Protein AF-A0A7S7RNY2-F1 (afdb_monomer)

Radius of gyration: 16.19 Å; Cα contacts (8 Å, |Δi|>4): 83; chains: 1; bounding box: 50×28×28 Å

Structure (mmCIF, N/CA/C/O backbone):
data_AF-A0A7S7RNY2-F1
#
_entry.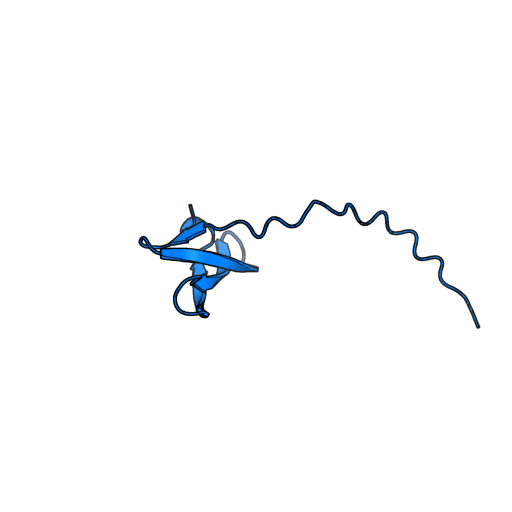id   AF-A0A7S7RNY2-F1
#
loop_
_atom_site.group_PDB
_atom_site.id
_atom_site.type_symbol
_atom_site.label_atom_id
_atom_site.label_alt_id
_atom_site.label_comp_id
_atom_site.label_asym_id
_atom_site.label_entity_id
_atom_site.label_seq_id
_atom_site.pdbx_PDB_ins_code
_atom_site.Cartn_x
_atom_site.Cartn_y
_atom_site.Cartn_z
_atom_site.occupancy
_atom_site.B_iso_or_equiv
_atom_site.auth_seq_id
_atom_site.auth_comp_id
_atom_site.auth_asym_id
_atom_site.auth_atom_id
_atom_site.pdbx_PDB_model_num
ATOM 1 N N . MET A 1 1 ? 40.170 18.174 13.129 1.00 43.38 1 MET A N 1
ATOM 2 C CA . MET A 1 1 ? 38.762 17.725 13.082 1.00 43.38 1 MET A CA 1
ATOM 3 C C . MET A 1 1 ? 38.090 18.548 11.990 1.00 43.38 1 MET A C 1
ATOM 5 O O . MET A 1 1 ? 38.128 19.765 12.095 1.00 43.38 1 MET A O 1
ATOM 9 N N . GLN A 1 2 ? 37.654 17.932 10.887 1.00 41.06 2 GLN A N 1
ATOM 10 C CA . GLN A 1 2 ? 37.101 18.646 9.725 1.00 41.06 2 GLN A CA 1
ATOM 11 C C . GLN A 1 2 ? 35.577 18.750 9.859 1.00 41.06 2 GLN A C 1
ATOM 13 O O . GLN A 1 2 ? 34.901 17.740 10.030 1.00 41.06 2 GLN A O 1
ATOM 18 N N . THR A 1 3 ? 35.056 19.974 9.816 1.00 44.66 3 THR A N 1
ATOM 19 C CA . THR A 1 3 ? 33.626 20.294 9.815 1.00 44.66 3 THR A CA 1
ATOM 20 C C . THR A 1 3 ? 33.086 20.226 8.392 1.00 44.66 3 THR A C 1
ATOM 22 O O . THR A 1 3 ? 33.432 21.045 7.542 1.00 44.66 3 THR A O 1
ATOM 25 N N . TYR A 1 4 ? 32.208 19.262 8.130 1.00 48.00 4 TYR A N 1
ATOM 26 C CA . TYR A 1 4 ? 31.460 19.206 6.879 1.00 48.00 4 TYR A CA 1
ATOM 27 C C . TYR A 1 4 ? 30.277 20.173 6.972 1.00 48.00 4 TYR A C 1
ATOM 29 O O . TYR A 1 4 ? 29.312 19.933 7.695 1.00 48.00 4 TYR A O 1
ATOM 37 N N . LYS A 1 5 ? 30.359 21.292 6.241 1.00 50.84 5 LYS A N 1
ATOM 38 C CA . LYS A 1 5 ? 29.183 22.084 5.865 1.00 50.84 5 LYS A CA 1
ATOM 39 C C . LYS A 1 5 ? 28.340 21.212 4.939 1.00 50.84 5 LYS A C 1
ATOM 41 O O . LYS A 1 5 ? 28.654 21.097 3.757 1.00 50.84 5 LYS A O 1
ATOM 46 N N . ASN A 1 6 ? 27.305 20.573 5.478 1.00 44.53 6 ASN A N 1
ATOM 47 C CA . ASN A 1 6 ? 26.346 19.840 4.667 1.00 44.53 6 ASN A CA 1
ATOM 48 C C . ASN A 1 6 ? 25.408 20.841 3.984 1.00 44.53 6 ASN A C 1
ATOM 50 O O . ASN A 1 6 ? 24.316 21.135 4.463 1.00 44.53 6 ASN A O 1
ATOM 54 N N . SER A 1 7 ? 25.881 21.401 2.872 1.00 50.44 7 SER A N 1
ATOM 55 C CA . SER A 1 7 ? 25.046 22.057 1.873 1.00 50.44 7 SER A CA 1
ATOM 56 C C . SER A 1 7 ? 24.168 20.994 1.217 1.00 50.44 7 SER A C 1
ATOM 58 O O . SER A 1 7 ? 24.484 20.473 0.151 1.00 50.44 7 SER A O 1
ATOM 60 N N . SER A 1 8 ? 23.071 20.639 1.867 1.00 45.44 8 SER A N 1
ATOM 61 C CA . SER A 1 8 ? 21.960 19.970 1.209 1.00 45.44 8 SER A CA 1
ATOM 62 C C . SER A 1 8 ? 20.783 20.918 1.311 1.00 45.44 8 SER A C 1
ATOM 64 O O . SER A 1 8 ? 20.245 21.127 2.392 1.00 45.44 8 SER A O 1
ATOM 66 N N . ASN A 1 9 ? 20.428 21.526 0.177 1.00 43.28 9 ASN A N 1
ATOM 67 C CA . ASN A 1 9 ? 19.066 21.981 -0.067 1.00 43.28 9 ASN A CA 1
ATOM 68 C C . ASN A 1 9 ? 18.181 20.739 0.060 1.00 43.28 9 ASN A C 1
ATOM 70 O O . ASN A 1 9 ? 17.955 20.026 -0.917 1.00 43.28 9 ASN A O 1
ATOM 74 N N . VAL A 1 10 ? 17.777 20.423 1.287 1.00 47.38 10 VAL A N 1
ATOM 75 C CA . VAL A 1 10 ? 16.686 19.496 1.531 1.00 47.38 10 VAL A CA 1
ATOM 76 C C . VAL A 1 10 ? 15.468 20.274 1.077 1.00 47.38 10 VAL A C 1
ATOM 78 O O . VAL A 1 10 ? 15.031 21.213 1.734 1.00 47.38 10 VAL A O 1
ATOM 81 N N . ASN A 1 11 ? 15.010 19.969 -0.131 1.00 39.03 11 ASN A N 1
ATOM 82 C CA . ASN A 1 11 ? 13.707 20.389 -0.597 1.00 39.03 11 ASN A CA 1
ATOM 83 C C . ASN A 1 11 ? 12.707 19.673 0.320 1.00 39.03 11 ASN A C 1
ATOM 85 O O . ASN A 1 11 ? 12.304 18.548 0.026 1.00 39.03 11 ASN A O 1
ATOM 89 N N . GLU A 1 12 ? 12.420 20.285 1.476 1.00 42.50 12 GLU A N 1
ATOM 90 C CA . GLU A 1 12 ? 11.334 19.953 2.398 1.00 42.50 12 GLU A CA 1
ATOM 91 C C . GLU A 1 12 ? 10.025 20.102 1.622 1.00 42.50 12 GLU A C 1
ATOM 93 O O . GLU A 1 12 ? 9.298 21.090 1.698 1.00 42.50 12 GLU A O 1
ATOM 98 N N . THR A 1 13 ? 9.770 19.121 0.767 1.00 44.56 13 THR A N 1
ATOM 99 C CA . THR A 1 13 ? 8.472 18.918 0.159 1.00 44.56 13 THR A CA 1
ATOM 100 C C . THR A 1 13 ? 7.656 18.370 1.306 1.00 44.56 13 THR A C 1
ATOM 102 O O . THR A 1 13 ? 7.907 17.248 1.723 1.00 44.56 13 THR A O 1
ATOM 105 N N . ASN A 1 14 ? 6.813 19.225 1.889 1.00 44.06 14 ASN A N 1
ATOM 106 C CA . ASN A 1 14 ? 5.840 18.890 2.924 1.00 44.06 14 ASN A CA 1
ATOM 107 C C . ASN A 1 14 ? 5.305 17.476 2.678 1.00 44.06 14 ASN A C 1
ATOM 109 O O . ASN A 1 14 ? 4.491 17.287 1.771 1.00 44.06 14 ASN A O 1
ATOM 113 N N . ASP A 1 15 ? 5.841 16.519 3.440 1.00 46.69 15 ASP A N 1
ATOM 114 C CA . ASP A 1 15 ? 5.614 15.080 3.326 1.00 46.69 15 ASP A CA 1
ATOM 115 C C . ASP A 1 15 ? 4.188 14.819 3.812 1.00 46.69 15 ASP A C 1
ATOM 117 O O . ASP A 1 15 ? 3.917 14.428 4.944 1.00 46.69 15 ASP A O 1
ATOM 121 N N . SER A 1 16 ? 3.236 15.211 2.971 1.00 55.00 16 SER A N 1
ATOM 122 C CA . SER A 1 16 ? 1.870 14.747 3.065 1.00 55.00 16 SER A CA 1
ATOM 123 C C . SER A 1 16 ? 2.000 13.270 2.778 1.00 55.00 16 SER A C 1
ATOM 125 O O . SER A 1 16 ? 2.247 12.911 1.631 1.00 55.00 16 SER A O 1
ATOM 127 N N . THR A 1 17 ? 1.960 12.439 3.817 1.00 68.75 17 THR A N 1
ATOM 128 C CA . THR A 1 17 ? 1.963 10.989 3.660 1.00 68.75 17 THR A CA 1
ATOM 129 C C . THR A 1 17 ? 0.778 10.650 2.767 1.00 68.75 17 THR A C 1
ATOM 131 O O . THR A 1 17 ? -0.371 10.667 3.210 1.00 68.75 17 THR A O 1
ATOM 134 N N . GLU A 1 18 ? 1.047 10.484 1.472 1.00 83.38 18 GLU A N 1
ATOM 135 C CA . GLU A 1 18 ? 0.009 10.288 0.474 1.00 83.38 18 GLU A CA 1
ATOM 136 C C . GLU A 1 18 ? -0.726 9.004 0.847 1.00 83.38 18 GLU A C 1
ATOM 138 O O . GLU A 1 18 ? -0.124 7.935 0.979 1.00 83.38 18 GLU A O 1
ATOM 143 N N . THR A 1 19 ? -2.021 9.145 1.112 1.00 90.00 19 THR A N 1
ATOM 144 C CA . THR A 1 19 ? -2.898 8.021 1.413 1.00 90.00 19 THR A CA 1
ATOM 145 C C . THR A 1 19 ? -3.451 7.504 0.095 1.00 90.00 19 THR A C 1
ATOM 147 O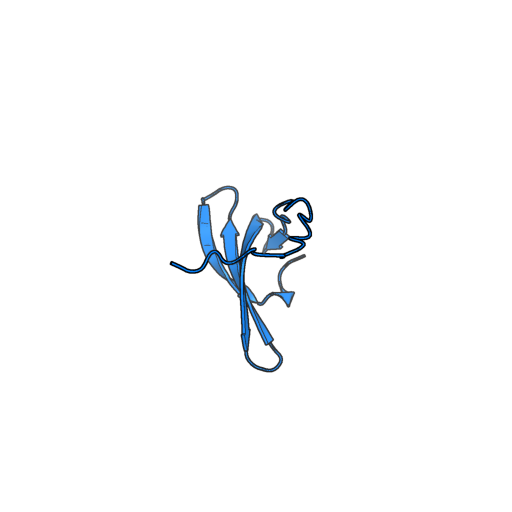 O . THR A 1 19 ? -3.895 8.280 -0.749 1.00 90.00 19 THR A O 1
ATOM 150 N N . TYR A 1 20 ? -3.387 6.195 -0.088 1.00 93.31 20 TYR A N 1
ATOM 151 C CA . TYR A 1 20 ? -3.803 5.478 -1.283 1.00 93.31 20 TYR A CA 1
ATOM 152 C C . TYR A 1 20 ? -4.957 4.546 -0.949 1.00 93.31 20 TYR A C 1
ATOM 154 O O . TYR A 1 20 ? -5.138 4.154 0.200 1.00 93.31 20 TYR A O 1
ATOM 162 N N . SER A 1 21 ? -5.710 4.135 -1.961 1.00 93.69 21 SER A N 1
ATOM 163 C CA . SER A 1 21 ? -6.734 3.103 -1.814 1.00 93.69 21 SER A CA 1
ATOM 164 C C . SER A 1 21 ? -6.239 1.753 -2.334 1.00 93.69 21 SER A C 1
ATOM 166 O O . SER A 1 21 ? -5.793 1.643 -3.477 1.00 93.69 21 SER A O 1
ATOM 168 N N . TYR A 1 22 ? -6.376 0.703 -1.521 1.00 93.38 22 TYR A N 1
ATOM 169 C CA . TYR A 1 22 ? -6.115 -0.688 -1.891 1.00 93.38 22 TYR A CA 1
ATOM 170 C C . TYR A 1 22 ? -7.281 -1.584 -1.469 1.00 93.38 22 TYR A C 1
ATOM 172 O O . TYR A 1 22 ? -7.595 -1.696 -0.290 1.00 93.38 22 TYR A O 1
ATOM 180 N N . GLN A 1 23 ? -7.943 -2.225 -2.437 1.00 91.69 23 GLN A N 1
ATOM 181 C CA . GLN A 1 23 ? -9.102 -3.110 -2.203 1.00 91.69 23 GLN A CA 1
ATOM 182 C C . GLN A 1 23 ? -10.235 -2.495 -1.348 1.00 91.69 23 GLN A C 1
ATOM 184 O O . GLN A 1 23 ? -10.999 -3.215 -0.712 1.00 91.69 23 GLN A O 1
ATOM 189 N N . GLY A 1 24 ? -10.375 -1.166 -1.363 1.00 90.75 24 GLY A N 1
ATOM 190 C CA . GLY A 1 24 ? -11.373 -0.444 -0.565 1.00 90.75 24 GLY A CA 1
ATOM 191 C C . GLY A 1 24 ? -10.905 -0.034 0.836 1.00 90.75 24 GLY A C 1
ATOM 192 O O . GLY A 1 24 ? -11.661 0.645 1.524 1.00 90.75 24 GLY A O 1
ATOM 193 N N . SER A 1 25 ? -9.680 -0.392 1.229 1.00 91.19 25 SER A N 1
ATOM 194 C CA . SER A 1 25 ? -8.995 0.147 2.407 1.00 91.19 25 SER A CA 1
ATOM 195 C C . SER A 1 25 ? -8.116 1.337 2.040 1.00 91.19 25 SER A C 1
ATOM 197 O O . SER A 1 25 ? -7.500 1.361 0.974 1.00 91.19 25 SER A O 1
ATOM 199 N N . GLU A 1 26 ? -8.009 2.292 2.956 1.00 95.19 26 GLU A N 1
ATOM 200 C CA . GLU A 1 26 ? -7.008 3.355 2.899 1.00 95.19 26 GLU A CA 1
ATOM 201 C C . GLU A 1 26 ? -5.668 2.837 3.436 1.00 95.19 26 GLU A C 1
ATOM 203 O O . GLU A 1 26 ? -5.603 2.193 4.485 1.00 95.19 26 GLU A O 1
ATOM 208 N N . VAL A 1 27 ? -4.589 3.112 2.710 1.00 95.88 27 VAL A N 1
ATOM 209 C CA . VAL A 1 27 ? -3.238 2.656 3.034 1.00 95.88 27 VAL A CA 1
ATOM 210 C C . VAL A 1 27 ? -2.222 3.772 2.822 1.00 95.88 27 VAL A C 1
ATOM 212 O O . VAL A 1 27 ? -2.394 4.624 1.954 1.00 95.88 27 VAL A O 1
ATOM 215 N N . ILE A 1 28 ? -1.122 3.753 3.563 1.00 95.12 28 ILE A N 1
ATOM 216 C CA . ILE A 1 28 ? 0.029 4.634 3.324 1.00 95.12 28 ILE A CA 1
ATOM 217 C C . ILE A 1 28 ? 1.208 3.825 2.802 1.00 95.12 28 ILE A C 1
ATOM 219 O O . ILE A 1 28 ? 1.403 2.675 3.187 1.00 95.12 28 ILE A O 1
ATOM 223 N N . ILE A 1 29 ? 2.013 4.412 1.921 1.00 93.38 29 ILE A N 1
ATOM 224 C CA . ILE A 1 29 ? 3.235 3.761 1.442 1.00 93.38 29 ILE A CA 1
ATOM 225 C C . ILE A 1 29 ? 4.357 4.005 2.443 1.00 93.38 29 ILE A C 1
ATOM 227 O O . ILE A 1 29 ? 4.730 5.144 2.699 1.00 93.38 29 ILE A O 1
ATOM 231 N N . ILE A 1 30 ? 4.948 2.920 2.935 1.00 94.12 30 ILE A N 1
ATOM 232 C CA . ILE A 1 30 ? 6.120 2.955 3.811 1.00 94.12 30 ILE A CA 1
ATOM 233 C C . ILE A 1 30 ? 7.404 2.943 2.980 1.00 94.12 30 ILE A C 1
ATOM 235 O O . ILE A 1 30 ? 8.347 3.687 3.242 1.00 94.12 30 ILE A O 1
ATOM 239 N N . THR A 1 31 ? 7.461 2.093 1.952 1.00 91.56 31 THR A N 1
ATOM 240 C CA . THR A 1 31 ? 8.605 2.035 1.036 1.00 91.56 31 THR A CA 1
ATOM 241 C C . THR A 1 31 ? 8.223 1.438 -0.315 1.00 91.56 31 THR A C 1
ATOM 243 O O . THR A 1 31 ? 7.241 0.705 -0.421 1.00 91.56 31 THR A O 1
ATOM 246 N N . VAL A 1 32 ? 9.003 1.735 -1.357 1.00 91.06 32 VAL A N 1
ATOM 247 C CA . VAL A 1 32 ? 8.801 1.211 -2.715 1.00 91.06 32 VAL A CA 1
ATOM 248 C C . VAL A 1 32 ? 10.093 0.588 -3.228 1.00 91.06 32 VAL A C 1
ATOM 250 O O . VAL A 1 32 ? 11.134 1.240 -3.307 1.00 91.06 32 VAL A O 1
ATOM 253 N N . PHE A 1 33 ? 10.006 -0.666 -3.652 1.00 90.62 33 PHE A N 1
ATOM 254 C CA . PHE A 1 33 ? 11.066 -1.413 -4.309 1.00 90.62 33 PHE A CA 1
ATOM 255 C C . PHE A 1 33 ? 10.811 -1.482 -5.812 1.00 90.62 33 PHE A C 1
ATOM 257 O O . PHE A 1 33 ? 9.739 -1.888 -6.262 1.00 90.62 33 PHE A O 1
ATOM 264 N N . LYS A 1 34 ? 11.822 -1.144 -6.614 1.00 90.56 34 LYS A N 1
ATOM 265 C CA . LYS A 1 34 ? 11.772 -1.328 -8.067 1.00 90.56 34 LYS A CA 1
ATOM 266 C C . LYS A 1 34 ? 12.417 -2.658 -8.445 1.00 90.56 34 LYS A C 1
ATOM 268 O O . LYS A 1 34 ? 13.609 -2.854 -8.229 1.00 90.56 34 LYS A O 1
ATOM 273 N N . THR A 1 35 ? 11.641 -3.550 -9.048 1.00 81.44 35 THR A N 1
ATOM 274 C CA . THR A 1 35 ? 12.077 -4.871 -9.515 1.00 81.44 35 THR A CA 1
ATOM 275 C C . THR A 1 35 ? 11.843 -4.979 -11.025 1.00 81.44 35 THR A C 1
ATOM 277 O O . THR A 1 35 ? 10.772 -5.335 -11.520 1.00 81.44 35 THR A O 1
ATOM 280 N N . GLY A 1 36 ? 12.871 -4.587 -11.787 1.00 84.75 36 GLY A N 1
ATOM 281 C CA . GLY A 1 36 ? 12.826 -4.544 -13.249 1.00 84.75 36 GLY A CA 1
ATOM 282 C C . GLY A 1 36 ? 11.778 -3.558 -13.774 1.00 84.75 36 GLY A C 1
ATOM 283 O O . GLY A 1 36 ? 11.909 -2.347 -13.581 1.00 84.75 36 GLY A O 1
ATOM 284 N N . VAL A 1 37 ? 10.765 -4.092 -14.464 1.00 85.88 37 VAL A N 1
ATOM 285 C CA . VAL A 1 37 ? 9.623 -3.326 -14.998 1.00 85.88 37 VAL A CA 1
ATOM 286 C C . VAL A 1 37 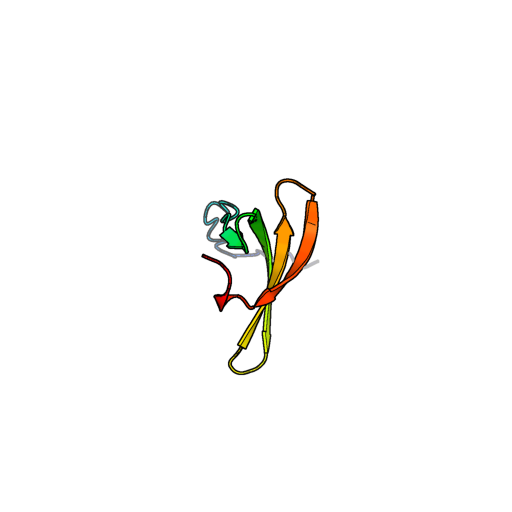? 8.517 -3.097 -13.965 1.00 85.88 37 VAL A C 1
ATOM 288 O O . VAL A 1 37 ? 7.682 -2.224 -14.169 1.00 85.88 37 VAL A O 1
ATOM 291 N N . ASN A 1 38 ? 8.525 -3.846 -12.860 1.00 86.56 38 ASN A N 1
ATOM 292 C CA . ASN A 1 38 ? 7.505 -3.774 -11.820 1.00 86.56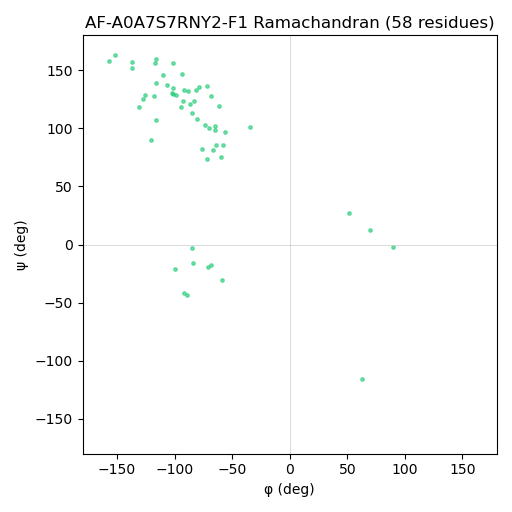 38 ASN A CA 1
ATOM 293 C C . ASN A 1 38 ? 8.005 -2.966 -10.617 1.00 86.56 38 ASN A C 1
ATOM 295 O O . ASN A 1 38 ? 9.207 -2.888 -10.345 1.00 86.56 38 ASN A O 1
ATOM 299 N N . SER A 1 39 ? 7.061 -2.419 -9.857 1.00 91.75 39 SER A N 1
ATOM 300 C CA . SER A 1 39 ? 7.319 -1.767 -8.573 1.00 91.75 39 SER A CA 1
ATOM 301 C C . SER A 1 39 ? 6.441 -2.408 -7.505 1.00 91.75 39 SER A C 1
ATOM 303 O O . SER A 1 39 ? 5.230 -2.520 -7.692 1.00 91.75 39 SER A O 1
ATOM 305 N N . VAL A 1 40 ? 7.052 -2.825 -6.401 1.00 93.06 40 VAL A N 1
ATOM 306 C CA . 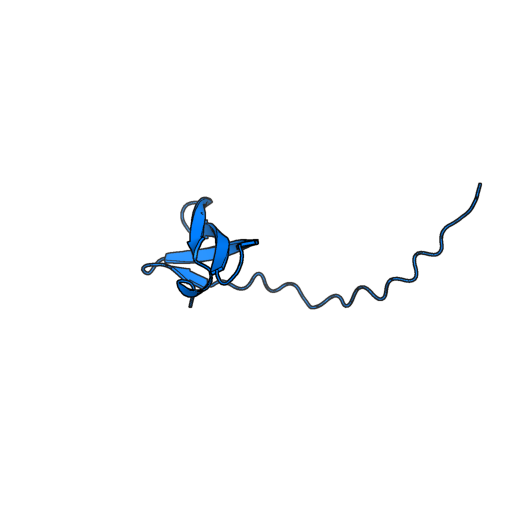VAL A 1 40 ? 6.378 -3.368 -5.213 1.00 93.06 40 VAL A CA 1
ATOM 307 C C . VAL A 1 40 ? 6.438 -2.308 -4.122 1.00 93.06 40 VAL A C 1
ATOM 309 O O . VAL A 1 40 ? 7.471 -1.669 -3.952 1.00 93.06 40 VAL A O 1
ATOM 312 N N . ALA A 1 41 ? 5.348 -2.096 -3.401 1.00 93.88 41 ALA A N 1
ATOM 313 C CA . ALA A 1 41 ? 5.274 -1.192 -2.267 1.00 93.88 41 ALA A CA 1
ATOM 314 C C . ALA A 1 41 ? 4.969 -1.982 -0.991 1.00 93.88 41 ALA A C 1
ATOM 316 O O . ALA A 1 41 ? 4.130 -2.882 -1.010 1.00 93.88 41 ALA A O 1
ATOM 317 N N . ILE A 1 42 ? 5.639 -1.621 0.103 1.00 95.12 42 ILE A N 1
ATOM 318 C CA . ILE A 1 42 ? 5.184 -1.958 1.452 1.00 95.12 42 ILE A CA 1
ATOM 319 C C . ILE A 1 42 ? 4.224 -0.861 1.852 1.00 95.12 42 ILE A C 1
ATOM 321 O O . ILE A 1 42 ? 4.602 0.316 1.867 1.00 95.12 42 ILE A O 1
ATOM 325 N N . VAL A 1 43 ? 3.000 -1.257 2.152 1.00 95.00 43 VAL A N 1
ATOM 326 C CA . VAL A 1 43 ? 1.955 -0.354 2.610 1.00 95.00 43 VAL A CA 1
ATOM 327 C C . VAL A 1 43 ? 1.521 -0.720 4.016 1.00 95.00 43 VAL A C 1
ATOM 329 O O . VAL A 1 43 ? 1.693 -1.863 4.431 1.00 95.00 43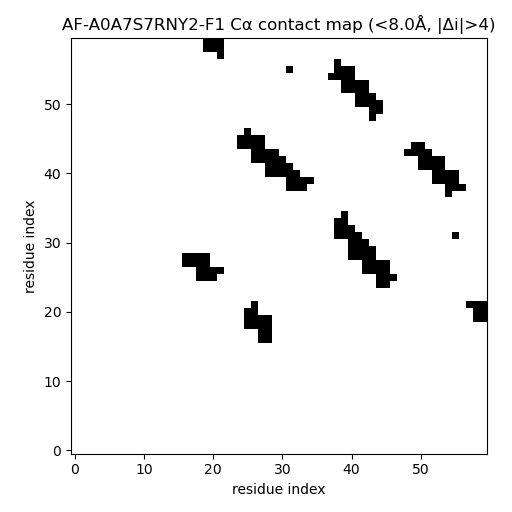 VAL A O 1
ATOM 332 N N . GLU A 1 44 ? 0.967 0.250 4.728 1.00 95.75 44 GLU A N 1
ATOM 333 C CA . GLU A 1 44 ? 0.329 0.072 6.029 1.00 95.75 44 GLU A CA 1
ATOM 334 C C . GLU A 1 44 ? -1.144 0.468 5.916 1.00 95.75 44 GLU A C 1
ATOM 336 O O . GLU A 1 44 ? -1.445 1.556 5.420 1.00 95.75 44 GLU A O 1
ATOM 341 N N . ASP A 1 45 ? -2.059 -0.407 6.338 1.00 94.75 45 ASP A N 1
ATOM 342 C CA . ASP A 1 45 ? -3.484 -0.073 6.436 1.00 94.75 45 ASP A CA 1
ATOM 343 C C . ASP A 1 45 ? -3.701 0.950 7.553 1.00 94.75 45 ASP A C 1
ATOM 345 O O . ASP A 1 45 ? -3.276 0.745 8.691 1.00 94.75 45 ASP A O 1
ATOM 349 N N . VAL A 1 46 ? -4.378 2.057 7.245 1.00 93.44 46 VAL A N 1
ATOM 350 C CA . VAL A 1 46 ? -4.546 3.157 8.210 1.00 93.44 46 VAL A CA 1
ATOM 351 C C . VAL A 1 46 ? -5.499 2.812 9.358 1.00 93.44 46 VAL A C 1
ATOM 353 O O . VAL A 1 46 ? -5.479 3.475 10.394 1.00 93.44 46 VAL A O 1
ATOM 356 N N . ASN A 1 47 ? -6.351 1.799 9.185 1.00 92.25 47 ASN A N 1
ATOM 357 C CA . ASN A 1 47 ? -7.339 1.370 10.170 1.00 92.25 47 ASN A CA 1
ATOM 358 C C . ASN A 1 47 ? -6.787 0.270 11.080 1.00 92.25 47 ASN A C 1
ATOM 360 O O . ASN A 1 47 ? -7.054 0.288 12.282 1.00 92.25 47 ASN A O 1
ATOM 364 N N . THR A 1 48 ? -6.052 -0.698 10.524 1.00 95.06 48 THR A N 1
ATOM 365 C CA . THR A 1 48 ? -5.533 -1.849 11.283 1.00 95.06 48 THR A CA 1
ATOM 366 C C . THR A 1 48 ? -4.070 -1.704 11.692 1.00 95.06 48 THR A C 1
ATOM 368 O O . THR A 1 48 ? -3.643 -2.360 12.643 1.00 95.06 48 THR A O 1
ATOM 371 N N . GLY A 1 49 ? -3.302 -0.842 11.020 1.00 93.38 49 GLY A N 1
ATOM 372 C CA . GLY A 1 49 ? -1.852 -0.727 11.193 1.00 93.38 49 GLY A CA 1
ATOM 373 C C . GLY A 1 49 ? -1.081 -1.936 10.654 1.00 93.38 49 GLY A C 1
ATOM 374 O O . GLY A 1 49 ? 0.096 -2.111 10.968 1.00 93.38 49 GLY A O 1
ATOM 375 N N . GLU A 1 50 ? -1.734 -2.814 9.889 1.00 95.94 50 GLU A N 1
ATOM 376 C CA . GLU A 1 50 ? -1.091 -3.992 9.312 1.00 95.94 50 GLU A CA 1
ATOM 377 C C . GLU A 1 50 ? -0.275 -3.617 8.078 1.00 95.94 50 GLU A C 1
ATOM 379 O O . GLU A 1 50 ? -0.749 -2.894 7.200 1.00 95.94 50 GLU A O 1
ATOM 384 N N . GLN A 1 51 ? 0.942 -4.162 7.991 1.00 96.06 51 GLN A N 1
ATOM 385 C CA . GLN A 1 51 ? 1.837 -3.944 6.860 1.00 96.06 51 GLN A CA 1
ATOM 386 C C . GLN A 1 51 ? 1.840 -5.132 5.905 1.00 96.06 51 GLN A C 1
ATOM 388 O O . GLN A 1 51 ? 1.961 -6.284 6.329 1.00 96.06 51 GLN A O 1
ATOM 393 N N . PHE A 1 52 ? 1.750 -4.851 4.608 1.00 95.25 52 PHE A N 1
ATOM 394 C CA . PHE A 1 52 ? 1.754 -5.876 3.568 1.00 95.25 52 PHE A CA 1
ATOM 395 C C . PHE A 1 52 ? 2.318 -5.361 2.239 1.00 95.25 52 PHE A C 1
ATOM 397 O O . PHE A 1 52 ? 2.463 -4.161 2.004 1.00 95.25 52 PHE A O 1
ATOM 404 N N . GLU A 1 53 ? 2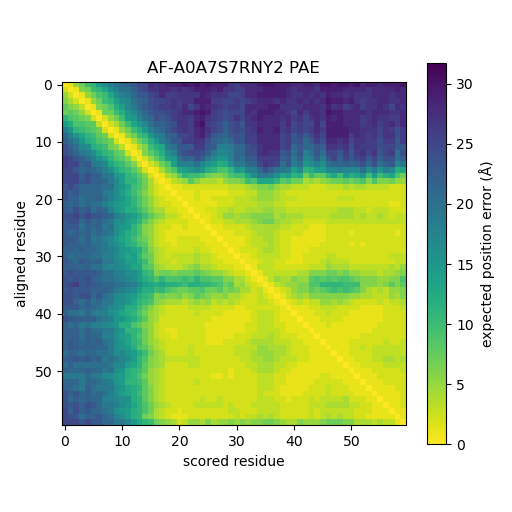.671 -6.305 1.369 1.00 95.12 53 GLU A N 1
ATOM 405 C CA . GLU A 1 53 ? 3.241 -6.051 0.047 1.00 95.12 53 GLU A CA 1
ATO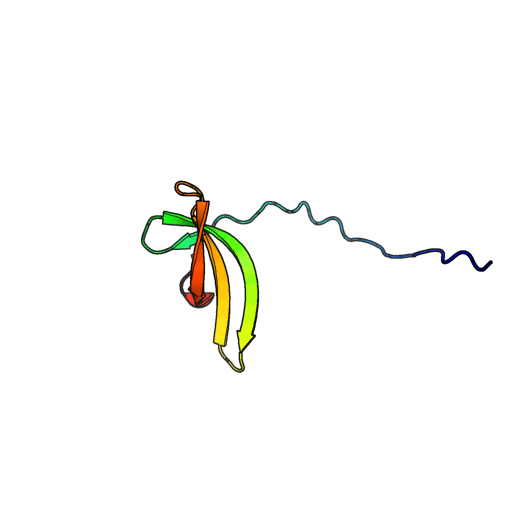M 406 C C . GLU A 1 53 ? 2.152 -5.974 -1.024 1.00 95.12 53 GLU A C 1
ATOM 408 O O . GLU A 1 53 ? 1.301 -6.859 -1.131 1.00 95.12 53 GLU A O 1
ATOM 413 N N . VAL A 1 54 ? 2.221 -4.945 -1.867 1.00 94.00 54 VAL A N 1
ATOM 414 C CA . VAL A 1 54 ? 1.337 -4.765 -3.027 1.00 94.00 54 VAL A CA 1
ATOM 415 C C . VAL A 1 54 ? 2.126 -4.302 -4.240 1.00 94.00 54 VAL A C 1
ATOM 417 O O . VAL A 1 54 ? 3.190 -3.695 -4.111 1.00 94.00 54 VAL A O 1
ATOM 420 N N . PHE A 1 55 ? 1.610 -4.530 -5.447 1.00 94.12 55 PHE A N 1
ATOM 421 C CA . PHE A 1 55 ? 2.165 -3.838 -6.607 1.00 94.12 55 PHE A CA 1
ATOM 422 C C . PHE A 1 55 ? 1.758 -2.368 -6.562 1.00 94.12 55 PHE A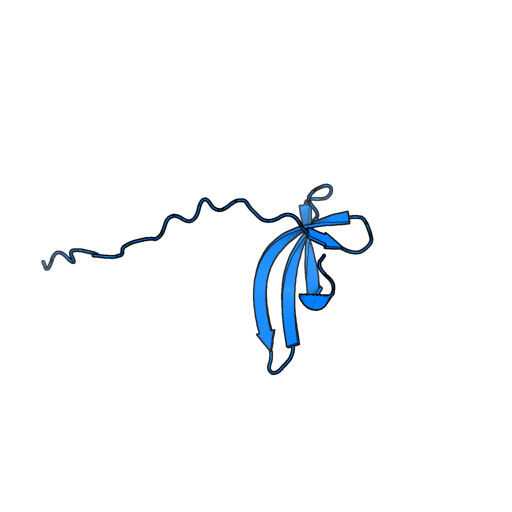 C 1
ATOM 424 O O . PHE A 1 55 ? 0.601 -2.040 -6.319 1.00 94.12 55 PHE A O 1
ATOM 431 N N . ARG A 1 56 ? 2.701 -1.467 -6.845 1.00 90.44 56 ARG A N 1
ATOM 432 C CA . ARG A 1 56 ? 2.461 -0.016 -6.803 1.00 90.44 56 ARG A CA 1
ATOM 433 C C . ARG A 1 56 ? 1.342 0.431 -7.751 1.00 90.44 56 ARG A C 1
ATOM 435 O O . ARG A 1 56 ? 0.657 1.396 -7.448 1.00 90.44 56 ARG A O 1
ATOM 442 N N . ASP A 1 57 ? 1.169 -0.282 -8.861 1.00 91.75 57 ASP A N 1
ATOM 443 C CA . ASP A 1 57 ? 0.106 -0.080 -9.858 1.00 91.75 57 ASP A CA 1
ATOM 444 C C . ASP A 1 57 ? -1.302 -0.434 -9.335 1.00 91.75 57 ASP A C 1
ATOM 446 O O . ASP A 1 57 ? -2.301 0.006 -9.885 1.00 91.75 57 ASP A O 1
ATOM 450 N N . GLN A 1 58 ? -1.398 -1.190 -8.236 1.00 92.75 58 GLN A N 1
ATOM 451 C CA . GLN A 1 58 ? -2.676 -1.527 -7.601 1.00 92.75 58 GLN A CA 1
ATOM 452 C C . GLN A 1 58 ? -3.166 -0.453 -6.617 1.00 92.75 58 GLN A C 1
ATOM 454 O O . GLN A 1 58 ? -4.237 -0.624 -6.035 1.00 92.75 58 GLN A O 1
ATOM 459 N N . LEU A 1 59 ? -2.378 0.603 -6.396 1.00 91.06 59 LEU A N 1
ATOM 460 C CA . LEU A 1 59 ? -2.691 1.710 -5.495 1.00 91.06 59 LEU A CA 1
ATOM 461 C C . LEU A 1 59 ? -3.242 2.892 -6.296 1.00 91.06 59 LEU A C 1
ATOM 463 O O . LEU A 1 59 ? -2.589 3.334 -7.244 1.00 91.06 59 LEU A O 1
ATOM 467 N N . TYR A 1 60 ? -4.399 3.411 -5.879 1.00 87.88 60 TYR A N 1
ATOM 468 C CA . TYR A 1 60 ? -5.118 4.509 -6.539 1.00 87.88 60 TYR A CA 1
ATOM 469 C C . TYR A 1 60 ? -5.278 5.724 -5.633 1.00 87.88 60 TYR A C 1
ATOM 471 O O . TYR A 1 60 ? -5.363 5.521 -4.398 1.00 87.88 60 TYR A O 1
#

Foldseek 3Di:
DDDDPPPDPPVPPPPPQDWWDAPNFTWGFPDWDDDPPWIKTFIAGPVPRDTDIDTPVRTD

Mean predicted aligned error: 10.61 Å

Organism: NCBI:txid2740404

pLDDT: mean 79.35, std 20.82, range [39.03, 96.06]

Sequence (60 aa):
MQTYKNSSNVNETNDSTETYSYQGSEVIIITVFKTGVNSVAIVEDVNTGEQFEVFRDQLY

Nearest PDB structures (foldseek):
  1igq-assembly1_A  TM=8.001E-01  e=4.733E-01  Escherichia coli
  7qfz-assembly4_H  TM=6.095E-01  e=5.674E-01  Escherichia fergusonii ATCC 35469
  7qfz-assembly1_A  TM=6.090E-01  e=6.027E-01  Escherichia fergusonii ATCC 35469
  7qfz-assembly4_G  TM=6.183E-01  e=8.153E-01  Escherichia fergusonii ATCC 35469
  7tb5-assembly1_A-2  TM=7.275E-01  e=1.492E+00  Pseudomonas aeruginosa

Solvent-accessible surface area (backbone atoms only — not comparable to full-atom values): 3893 Å² total; per-residue (Å²): 137,86,82,81,82,79,87,63,88,73,81,81,64,79,79,67,78,61,71,28,38,46,99,87,41,54,26,34,73,78,47,76,48,78,58,89,94,46,43,40,24,40,31,30,31,75,86,79,67,49,72,49,82,42,52,50,88,65,52,89

Secondary structure (DSSP, 8-state):
------------------EEEETTEEEEEEEEEEETTEEEEEEEETTT--EEEEEGGG--